Protein AF-X1K9I5-F1 (afdb_monomer_lite)

Foldseek 3Di:
DDPLLLVLVQLCVLLPQDLVCLVPPLSVLLQQLLVLLLCVLVPCSPFDWDQDPLATGGPVNSVSSVVSVVCCVPDDVSVVDHDDVVSSVSSVVCCVPQQPDDPPDDSSVSSSVVRRLCCVLPPDDDPCVVPPCSVVVSVVVVVD

Structure (mmCIF, N/CA/C/O backbone):
data_AF-X1K9I5-F1
#
_entry.id   AF-X1K9I5-F1
#
loop_
_atom_site.group_PDB
_atom_site.id
_atom_site.type_symbol
_atom_site.label_atom_id
_atom_site.label_alt_id
_atom_site.label_comp_id
_atom_site.label_asym_id
_atom_site.label_entity_id
_atom_site.label_seq_id
_atom_site.pdbx_PDB_ins_code
_atom_site.Cartn_x
_atom_site.Cartn_y
_atom_site.Cartn_z
_atom_site.occupancy
_atom_site.B_iso_or_equiv
_atom_site.auth_seq_id
_atom_site.auth_comp_id
_atom_site.auth_asym_id
_atom_site.auth_atom_id
_atom_site.pdbx_PDB_model_num
ATOM 1 N N . MET A 1 1 ? 13.771 -10.926 -13.598 1.00 81.12 1 MET A N 1
ATOM 2 C CA . MET A 1 1 ? 12.592 -10.604 -12.778 1.00 81.12 1 MET A CA 1
ATOM 3 C C . MET A 1 1 ? 11.679 -11.803 -12.728 1.00 81.12 1 MET A C 1
ATOM 5 O O . MET A 1 1 ? 11.472 -12.479 -13.726 1.00 81.12 1 MET A O 1
ATOM 9 N N . ASN A 1 2 ? 11.114 -12.108 -11.564 1.00 88.44 2 ASN A N 1
ATOM 10 C CA . ASN A 1 2 ? 10.034 -13.085 -11.486 1.00 88.44 2 ASN A CA 1
ATOM 11 C C . ASN A 1 2 ? 8.675 -12.429 -11.800 1.00 88.44 2 ASN A C 1
ATOM 13 O O . ASN A 1 2 ? 8.504 -11.211 -11.718 1.00 88.44 2 ASN A O 1
ATOM 17 N N . LYS A 1 3 ? 7.664 -13.245 -12.124 1.00 90.00 3 LYS A N 1
ATOM 18 C CA . LYS A 1 3 ? 6.327 -12.744 -12.493 1.00 90.00 3 LYS A CA 1
ATOM 19 C C . LYS A 1 3 ? 5.683 -11.863 -11.417 1.00 90.00 3 LYS A C 1
ATOM 21 O O . LYS A 1 3 ? 4.989 -10.910 -11.757 1.00 90.00 3 LYS A O 1
ATOM 26 N N . ASN A 1 4 ? 5.911 -12.151 -10.135 1.00 91.25 4 ASN A N 1
ATOM 27 C CA . ASN A 1 4 ? 5.347 -11.355 -9.042 1.00 91.25 4 ASN A CA 1
ATOM 28 C C . ASN A 1 4 ? 6.002 -9.970 -8.972 1.00 91.25 4 ASN A C 1
ATOM 30 O O . ASN A 1 4 ? 5.308 -8.984 -8.750 1.00 91.25 4 ASN A O 1
ATOM 34 N N . GLN A 1 5 ? 7.309 -9.885 -9.222 1.00 91.88 5 GLN A N 1
ATOM 35 C CA . GLN A 1 5 ? 8.053 -8.626 -9.295 1.00 91.88 5 GLN A CA 1
ATOM 36 C C . GLN A 1 5 ? 7.612 -7.767 -10.485 1.00 91.88 5 GLN A C 1
ATOM 38 O O . GLN A 1 5 ? 7.438 -6.561 -10.324 1.00 91.88 5 GLN A O 1
ATOM 43 N N . ILE A 1 6 ? 7.355 -8.379 -11.648 1.00 93.81 6 ILE A N 1
ATOM 44 C CA . ILE A 1 6 ? 6.787 -7.679 -12.813 1.00 93.81 6 ILE A CA 1
ATOM 45 C C . ILE A 1 6 ? 5.413 -7.103 -12.460 1.00 93.81 6 ILE A C 1
ATOM 47 O O . ILE A 1 6 ? 5.172 -5.912 -12.642 1.00 93.81 6 ILE A O 1
ATOM 51 N N . VAL A 1 7 ? 4.518 -7.921 -11.895 1.00 94.25 7 VAL A N 1
ATOM 52 C CA . VAL A 1 7 ? 3.180 -7.462 -11.488 1.00 94.25 7 VAL A CA 1
ATOM 53 C C . VAL A 1 7 ? 3.270 -6.344 -10.451 1.00 94.25 7 VAL A C 1
ATOM 55 O O . VAL A 1 7 ? 2.561 -5.347 -10.578 1.00 94.25 7 VAL A O 1
ATOM 58 N N . LEU A 1 8 ? 4.149 -6.478 -9.454 1.00 94.94 8 LEU A N 1
ATOM 59 C CA . LEU A 1 8 ? 4.385 -5.443 -8.452 1.00 94.94 8 LEU A CA 1
ATOM 60 C C . LEU A 1 8 ? 4.822 -4.137 -9.116 1.00 94.94 8 LEU A C 1
ATOM 62 O O . LEU A 1 8 ? 4.190 -3.113 -8.875 1.00 94.94 8 LEU A O 1
ATOM 66 N N . LYS A 1 9 ? 5.835 -4.171 -9.991 1.00 94.94 9 LYS A N 1
ATOM 67 C CA . LYS A 1 9 ? 6.334 -2.985 -10.700 1.00 94.94 9 LYS A CA 1
ATOM 68 C C . LYS A 1 9 ? 5.223 -2.269 -11.460 1.00 94.94 9 LYS A C 1
ATOM 70 O O . LYS A 1 9 ? 5.015 -1.078 -11.250 1.00 94.94 9 LYS A O 1
ATOM 75 N N . LEU A 1 10 ? 4.471 -3.009 -12.273 1.00 94.62 10 LEU A N 1
ATOM 76 C CA . LEU A 1 10 ? 3.385 -2.446 -13.074 1.00 94.62 10 LEU A CA 1
ATOM 77 C C . LEU A 1 10 ? 2.286 -1.813 -12.209 1.00 94.62 10 LEU A C 1
ATOM 79 O O . LEU A 1 10 ? 1.706 -0.796 -12.581 1.00 94.62 10 LEU A O 1
ATOM 83 N N . VAL A 1 11 ? 1.983 -2.406 -11.050 1.00 94.00 11 VAL A N 1
ATOM 84 C CA . VAL A 1 11 ? 1.002 -1.838 -10.118 1.00 94.00 11 VAL A CA 1
ATOM 85 C C . VAL A 1 11 ? 1.533 -0.583 -9.431 1.00 94.00 11 VAL A C 1
ATOM 87 O O . VAL A 1 11 ? 0.769 0.370 -9.289 1.00 94.00 11 VAL A O 1
ATOM 90 N N . LEU A 1 12 ? 2.809 -0.560 -9.033 1.00 93.19 12 LEU A N 1
ATOM 91 C CA . LEU A 1 12 ? 3.445 0.624 -8.446 1.00 93.19 12 LEU A CA 1
ATOM 92 C C . LEU A 1 12 ? 3.454 1.807 -9.419 1.00 93.19 12 LEU A C 1
ATOM 94 O O . LEU A 1 12 ? 3.137 2.925 -9.011 1.00 93.19 12 LEU A O 1
ATOM 98 N N . ASP A 1 13 ? 3.721 1.546 -10.698 1.00 92.19 13 ASP A N 1
ATOM 99 C CA . ASP A 1 13 ? 3.680 2.567 -11.746 1.00 92.19 13 ASP A CA 1
ATOM 100 C C . ASP A 1 13 ? 2.273 3.140 -11.924 1.00 92.19 13 ASP A C 1
ATOM 102 O O . ASP A 1 13 ? 2.099 4.358 -11.938 1.00 92.19 13 ASP A O 1
ATOM 106 N N . GLU A 1 14 ? 1.247 2.284 -11.981 1.00 90.56 14 GLU A N 1
ATOM 107 C CA . GLU A 1 14 ? -0.140 2.742 -12.137 1.00 90.56 14 GLU A CA 1
ATOM 108 C C . GLU A 1 14 ? -0.606 3.584 -10.935 1.00 90.56 14 GLU A C 1
ATOM 110 O O . GLU A 1 14 ? -1.395 4.508 -11.114 1.00 90.56 14 GLU A O 1
ATOM 115 N N . ILE A 1 15 ? -0.111 3.325 -9.716 1.00 88.00 15 ILE A N 1
ATOM 116 C CA . ILE A 1 15 ? -0.425 4.155 -8.535 1.00 88.00 15 ILE A CA 1
ATOM 117 C C . ILE A 1 15 ? 0.498 5.368 -8.347 1.00 88.00 15 ILE A C 1
ATOM 119 O O . ILE A 1 15 ? 0.387 6.072 -7.332 1.00 88.00 15 ILE A O 1
ATOM 123 N N . GLY A 1 16 ? 1.408 5.605 -9.296 1.00 87.88 16 GLY A N 1
ATOM 124 C CA . GLY A 1 16 ? 2.345 6.724 -9.283 1.00 87.88 16 GLY A CA 1
ATOM 125 C C . GLY A 1 16 ? 3.364 6.654 -8.146 1.00 87.88 16 GLY A C 1
ATOM 126 O O . GLY A 1 16 ? 3.679 7.683 -7.549 1.00 87.88 16 GLY A O 1
ATOM 127 N N . PHE A 1 17 ? 3.826 5.456 -7.781 1.00 90.25 17 PHE A N 1
ATOM 128 C CA . PHE A 1 17 ? 4.899 5.287 -6.804 1.00 90.25 17 PHE A CA 1
ATOM 129 C C . PHE A 1 17 ? 6.238 5.057 -7.507 1.00 90.25 17 PHE A C 1
ATOM 131 O O . PHE A 1 17 ? 6.428 4.034 -8.162 1.00 90.25 17 PHE A O 1
ATOM 138 N N . ASP A 1 18 ? 7.184 5.977 -7.315 1.00 89.12 18 ASP A N 1
ATOM 139 C CA . ASP A 1 18 ? 8.549 5.808 -7.807 1.00 89.12 18 ASP A CA 1
ATOM 140 C C . ASP A 1 18 ? 9.354 4.913 -6.854 1.00 89.12 18 ASP A C 1
ATOM 142 O O . ASP A 1 18 ? 9.562 5.211 -5.675 1.00 89.12 18 ASP A O 1
ATOM 146 N N . ILE A 1 19 ? 9.830 3.793 -7.389 1.00 88.88 19 ILE A N 1
ATOM 147 C CA . ILE A 1 19 ? 10.592 2.798 -6.646 1.00 88.88 19 ILE A CA 1
ATOM 148 C C . ILE A 1 19 ? 11.930 3.322 -6.117 1.00 88.88 19 ILE A C 1
ATOM 150 O O . ILE A 1 19 ? 12.393 2.863 -5.071 1.00 88.88 19 ILE A O 1
ATOM 154 N N . VAL A 1 20 ? 12.538 4.308 -6.781 1.00 86.50 20 VAL A N 1
ATOM 155 C CA . VAL A 1 20 ? 13.806 4.911 -6.343 1.00 86.50 20 VAL A CA 1
ATOM 156 C C . VAL A 1 20 ? 13.642 5.576 -4.974 1.00 86.50 20 VAL A C 1
ATOM 158 O O . VAL A 1 20 ? 14.566 5.608 -4.156 1.00 86.50 20 VAL A O 1
ATOM 161 N N . GLU A 1 21 ? 12.429 6.031 -4.667 1.00 86.94 21 GLU A N 1
ATOM 162 C CA . GLU A 1 21 ? 12.112 6.753 -3.446 1.00 86.94 21 GLU A CA 1
ATOM 163 C C . GLU A 1 21 ? 11.977 5.851 -2.206 1.00 86.94 21 GLU A C 1
ATOM 165 O O . GLU A 1 21 ? 11.915 6.362 -1.087 1.00 86.94 21 GLU A O 1
ATOM 170 N N . ILE A 1 22 ? 11.987 4.516 -2.348 1.00 89.88 22 ILE A N 1
ATOM 171 C CA . ILE A 1 22 ? 11.765 3.564 -1.239 1.00 89.88 22 ILE A CA 1
ATOM 172 C C . ILE A 1 22 ? 12.742 3.722 -0.062 1.00 89.88 22 ILE A C 1
ATOM 174 O O . ILE A 1 22 ? 12.410 3.382 1.079 1.00 89.88 22 ILE A O 1
ATOM 178 N N . GLY A 1 23 ? 13.937 4.273 -0.303 1.00 87.94 23 GLY A N 1
ATOM 179 C CA . GLY A 1 23 ? 14.912 4.580 0.748 1.00 87.94 23 GLY A CA 1
ATOM 180 C C . GLY A 1 23 ? 14.418 5.652 1.726 1.00 87.94 23 GLY A C 1
ATOM 181 O O . GLY A 1 23 ? 14.685 5.572 2.929 1.00 87.94 23 GLY A O 1
ATOM 182 N N . VAL A 1 24 ? 13.612 6.602 1.250 1.00 93.56 24 VAL A N 1
ATOM 183 C CA . VAL A 1 24 ? 13.084 7.710 2.047 1.00 93.56 24 VAL A CA 1
ATOM 184 C C . VAL A 1 24 ? 11.960 7.212 2.954 1.00 93.56 24 VAL A C 1
ATOM 186 O O . VAL A 1 24 ? 10.988 6.607 2.504 1.00 93.56 24 VAL A O 1
ATOM 189 N N . PHE A 1 25 ? 12.066 7.495 4.256 1.00 92.75 25 PHE A N 1
ATOM 190 C CA . PHE A 1 25 ? 11.099 7.035 5.260 1.00 92.75 25 PHE A CA 1
ATOM 191 C C . PHE A 1 25 ? 9.650 7.402 4.912 1.00 92.75 25 PHE A C 1
ATOM 193 O O . PHE A 1 25 ? 8.771 6.539 4.931 1.00 92.75 25 PHE A O 1
ATOM 200 N N . LEU A 1 26 ? 9.413 8.663 4.544 1.00 92.69 26 LEU A N 1
ATOM 201 C CA . LEU A 1 26 ? 8.085 9.152 4.183 1.00 92.69 26 LEU A CA 1
ATOM 202 C C . LEU A 1 26 ? 7.509 8.416 2.966 1.00 92.69 26 LEU A C 1
ATOM 204 O O . LEU A 1 26 ? 6.339 8.047 2.951 1.00 92.69 26 LEU A O 1
ATOM 208 N N . LYS A 1 27 ? 8.346 8.139 1.968 1.00 93.88 27 LYS A N 1
ATOM 209 C CA . LYS A 1 27 ? 7.949 7.471 0.726 1.00 93.88 27 LYS A CA 1
ATOM 210 C C . LYS A 1 27 ? 7.646 5.998 0.968 1.00 93.88 27 LYS A C 1
ATOM 212 O O . LYS A 1 27 ? 6.600 5.510 0.554 1.00 93.88 27 LYS A O 1
ATOM 217 N N . ARG A 1 28 ? 8.459 5.320 1.780 1.00 94.25 28 ARG A N 1
ATOM 218 C CA . ARG A 1 28 ? 8.153 3.970 2.274 1.00 94.25 28 ARG A CA 1
ATOM 219 C C . ARG A 1 28 ? 6.841 3.924 3.056 1.00 94.25 28 ARG A C 1
ATOM 221 O O . ARG A 1 28 ? 6.077 2.976 2.904 1.00 94.25 28 ARG A O 1
ATOM 228 N N . LYS A 1 29 ? 6.543 4.943 3.865 1.00 93.88 29 LYS A N 1
ATOM 229 C CA . LYS A 1 29 ? 5.255 5.056 4.562 1.00 93.88 29 LYS A CA 1
ATOM 230 C C . LYS A 1 29 ? 4.099 5.203 3.565 1.00 93.88 29 LYS A C 1
ATOM 232 O O . LYS A 1 29 ? 3.139 4.446 3.670 1.00 93.88 29 LYS A O 1
ATOM 237 N N . ILE A 1 30 ? 4.216 6.080 2.566 1.00 93.12 30 ILE A N 1
ATOM 238 C CA . ILE A 1 30 ? 3.218 6.248 1.492 1.00 93.12 30 ILE A CA 1
ATOM 239 C C . ILE A 1 30 ? 2.978 4.932 0.742 1.00 93.12 30 ILE A C 1
ATOM 241 O O . ILE A 1 30 ? 1.826 4.518 0.618 1.00 93.12 30 ILE A O 1
ATOM 245 N N . LEU A 1 31 ? 4.040 4.232 0.321 1.00 95.00 31 LEU A N 1
ATOM 246 C CA . LEU A 1 31 ? 3.956 2.923 -0.339 1.00 95.00 31 LEU A CA 1
ATOM 247 C C . LEU A 1 31 ? 3.100 1.940 0.461 1.00 95.00 31 LEU A C 1
ATOM 249 O O . LEU A 1 31 ? 2.195 1.301 -0.080 1.00 95.00 31 LEU A O 1
ATOM 253 N N . GLN A 1 32 ? 3.389 1.823 1.759 1.00 95.88 32 GLN A N 1
ATOM 254 C CA . GLN A 1 32 ? 2.705 0.890 2.651 1.00 95.88 32 GLN A CA 1
ATOM 255 C C . GLN A 1 32 ? 1.203 1.171 2.698 1.00 95.88 32 GLN A C 1
ATOM 257 O O . GLN A 1 32 ? 0.404 0.238 2.620 1.00 95.88 32 GLN A O 1
ATOM 262 N N . LYS A 1 33 ? 0.810 2.448 2.775 1.00 94.38 33 LYS A N 1
ATOM 263 C CA . LYS A 1 33 ? -0.601 2.845 2.853 1.00 94.38 33 LYS A CA 1
ATOM 264 C C . LYS A 1 33 ? -1.317 2.751 1.512 1.00 94.38 33 LYS A C 1
ATOM 266 O O . LYS A 1 33 ? -2.416 2.203 1.471 1.00 94.38 33 LYS A O 1
ATOM 271 N N . LYS A 1 34 ? -0.701 3.214 0.420 1.00 92.62 34 LYS A N 1
ATOM 272 C CA . LYS A 1 34 ? -1.284 3.101 -0.926 1.00 92.62 34 LYS A CA 1
ATOM 273 C C . LYS A 1 34 ? -1.531 1.646 -1.297 1.00 92.62 34 LYS A C 1
ATOM 275 O O . LYS A 1 34 ? -2.640 1.300 -1.689 1.00 92.62 34 LYS A O 1
ATOM 280 N N . THR A 1 35 ? -0.535 0.786 -1.096 1.00 94.25 35 THR A N 1
ATOM 281 C CA . THR A 1 35 ? -0.642 -0.639 -1.440 1.00 94.25 35 THR A CA 1
ATOM 282 C C . THR A 1 35 ? -1.680 -1.348 -0.569 1.00 94.25 35 THR A C 1
ATOM 284 O O . THR A 1 35 ? -2.470 -2.141 -1.074 1.00 94.25 35 THR A O 1
ATOM 287 N N . TYR A 1 36 ? -1.763 -1.003 0.721 1.00 95.19 36 TYR A N 1
ATOM 288 C CA . TYR A 1 36 ? -2.808 -1.516 1.607 1.00 95.19 36 TYR A CA 1
ATOM 289 C C . TYR A 1 36 ? -4.212 -1.185 1.088 1.00 95.19 36 TYR A C 1
ATOM 291 O O . TYR A 1 36 ? -5.035 -2.085 0.920 1.00 95.19 36 TYR A O 1
ATOM 299 N N . LEU A 1 37 ? -4.472 0.098 0.814 1.00 92.06 37 LEU A N 1
ATOM 300 C CA . LEU A 1 37 ? -5.769 0.578 0.332 1.00 92.06 37 LEU A CA 1
ATOM 301 C C . LEU A 1 37 ? -6.102 0.002 -1.049 1.00 92.06 37 LEU A C 1
ATOM 303 O O . LEU A 1 37 ? -7.249 -0.344 -1.319 1.00 92.06 37 LEU A O 1
ATOM 307 N N . LEU A 1 38 ? -5.093 -0.176 -1.897 1.00 91.88 38 LEU A N 1
ATOM 308 C CA . LEU A 1 38 ? -5.228 -0.804 -3.203 1.00 91.88 38 LEU A CA 1
ATOM 309 C C . LEU A 1 38 ? -5.739 -2.235 -3.120 1.00 91.88 38 LEU A C 1
ATOM 311 O O . LEU A 1 38 ? -6.654 -2.591 -3.866 1.00 91.88 38 LEU A O 1
ATOM 315 N N . GLN A 1 39 ? -5.226 -3.042 -2.190 1.00 92.44 39 GLN A N 1
ATOM 316 C CA . GLN A 1 39 ? -5.700 -4.419 -2.046 1.00 92.44 39 GLN A CA 1
ATOM 317 C C . GLN A 1 39 ? -7.180 -4.495 -1.640 1.00 92.44 39 GLN A C 1
ATOM 319 O O . GLN A 1 39 ? -7.852 -5.474 -1.969 1.00 92.44 39 GLN A O 1
ATOM 324 N N . LEU A 1 40 ? -7.738 -3.441 -1.029 1.00 89.31 40 LEU A N 1
ATOM 325 C CA . LEU A 1 40 ? -9.169 -3.361 -0.704 1.00 89.31 40 LEU A CA 1
ATOM 326 C C . LEU A 1 40 ? -10.067 -3.297 -1.951 1.00 89.31 40 LEU A C 1
ATOM 328 O O . LEU A 1 40 ? -11.243 -3.641 -1.877 1.00 89.31 40 LEU A O 1
ATOM 332 N N . THR A 1 41 ? -9.525 -2.937 -3.120 1.00 86.75 41 THR A N 1
ATOM 333 C CA . THR A 1 41 ? -10.250 -2.973 -4.410 1.00 86.75 41 THR A CA 1
ATOM 334 C C . THR A 1 41 ? -10.391 -4.394 -4.988 1.00 86.75 41 THR A C 1
ATOM 336 O O . THR A 1 41 ? -10.980 -4.619 -6.058 1.00 86.75 41 THR A O 1
ATOM 339 N N . GLY A 1 42 ? -9.823 -5.388 -4.301 1.00 88.12 42 GLY A N 1
ATOM 340 C CA . GLY A 1 42 ? -9.740 -6.767 -4.766 1.00 88.12 42 GLY A CA 1
ATOM 341 C C . GLY A 1 42 ? -8.681 -6.972 -5.850 1.00 88.12 42 GLY A C 1
ATOM 342 O O . GLY A 1 42 ? -8.852 -7.855 -6.691 1.00 88.12 42 GLY A O 1
ATOM 343 N N . VAL A 1 43 ? -7.648 -6.125 -5.887 1.00 90.19 43 VAL A N 1
ATOM 344 C CA . VAL A 1 43 ? -6.363 -6.413 -6.541 1.00 90.19 43 VAL A CA 1
ATOM 345 C C . VAL A 1 43 ? -5.435 -6.949 -5.448 1.00 90.19 43 VAL A C 1
ATOM 347 O O . VAL A 1 43 ? -4.750 -6.177 -4.788 1.00 90.19 43 VAL A O 1
ATOM 350 N N . ASP A 1 44 ? -5.490 -8.256 -5.178 1.00 91.25 44 ASP A N 1
ATOM 351 C CA . ASP A 1 44 ? -4.654 -8.888 -4.144 1.00 91.25 44 ASP A CA 1
ATOM 352 C C . ASP A 1 44 ? -3.251 -9.152 -4.704 1.00 91.25 44 ASP A C 1
ATOM 354 O O . ASP A 1 44 ? -3.096 -9.937 -5.638 1.00 91.25 44 ASP A O 1
ATOM 358 N N . LEU A 1 45 ? -2.242 -8.493 -4.131 1.00 93.88 45 LEU A N 1
ATOM 359 C CA . LEU A 1 45 ? -0.827 -8.716 -4.448 1.00 93.88 45 LEU A CA 1
ATOM 360 C C . LEU A 1 45 ? -0.192 -9.779 -3.539 1.00 93.88 45 LEU A C 1
ATOM 362 O O . LEU A 1 45 ? 0.996 -10.058 -3.644 1.00 93.88 45 LEU A O 1
ATOM 366 N N . GLY A 1 46 ? -0.969 -10.370 -2.628 1.00 94.50 46 GLY A N 1
ATOM 367 C CA . GLY A 1 46 ? -0.497 -11.360 -1.665 1.00 94.50 46 GLY A CA 1
ATOM 368 C C . GLY A 1 46 ? 0.073 -10.751 -0.383 1.00 94.50 46 GLY A C 1
ATOM 369 O O . GLY A 1 46 ? 0.424 -11.492 0.536 1.00 94.50 46 GLY A O 1
ATOM 370 N N . TYR A 1 47 ? 0.110 -9.421 -0.251 1.00 96.62 47 TYR A N 1
ATOM 371 C CA . TYR A 1 47 ? 0.642 -8.779 0.947 1.00 96.62 47 TYR A CA 1
ATOM 372 C C . TYR A 1 47 ? -0.340 -8.847 2.108 1.00 96.62 47 TYR A C 1
ATOM 374 O O . TYR A 1 47 ? -1.553 -8.656 1.963 1.00 96.62 47 TYR A O 1
ATOM 382 N N . ARG A 1 48 ? 0.193 -9.122 3.296 1.00 95.62 48 ARG A N 1
ATOM 383 C CA . ARG A 1 48 ? -0.566 -9.215 4.544 1.00 95.62 48 ARG A CA 1
ATOM 384 C C . ARG A 1 48 ? -0.008 -8.204 5.533 1.00 95.62 48 ARG A C 1
ATOM 386 O O . ARG A 1 48 ? 1.205 -8.086 5.699 1.00 95.62 48 ARG A O 1
ATOM 393 N N . TYR A 1 49 ? -0.910 -7.449 6.143 1.00 96.69 49 TYR A N 1
ATOM 394 C CA . TYR A 1 49 ? -0.573 -6.281 6.945 1.00 96.69 49 TYR A CA 1
ATOM 395 C C . TYR A 1 49 ? -0.826 -6.546 8.419 1.00 96.69 49 TYR A C 1
ATOM 397 O O . TYR A 1 49 ? -1.831 -7.157 8.772 1.00 96.69 49 TYR A O 1
ATOM 405 N N . ASN A 1 50 ? 0.063 -6.015 9.255 1.00 94.75 50 ASN A N 1
ATOM 406 C CA . ASN A 1 50 ? -0.091 -5.959 10.703 1.00 94.75 50 ASN A CA 1
ATOM 407 C C . ASN A 1 50 ? -0.051 -4.507 11.185 1.00 94.75 50 ASN A C 1
ATOM 409 O O . ASN A 1 50 ? 0.422 -3.621 10.473 1.00 94.75 50 ASN A O 1
ATOM 413 N N . TRP A 1 51 ? -0.526 -4.252 12.403 1.00 94.50 51 TRP A N 1
ATOM 414 C CA . TRP A 1 51 ? -0.403 -2.932 13.019 1.00 94.50 51 TRP A CA 1
ATOM 415 C C . TRP A 1 51 ? 1.042 -2.664 13.455 1.00 94.50 51 TRP A C 1
ATOM 417 O O . TRP A 1 51 ? 1.621 -3.471 14.181 1.00 94.50 51 TRP A O 1
ATOM 427 N N . TYR A 1 52 ? 1.618 -1.533 13.045 1.00 93.00 52 TYR A N 1
ATOM 428 C CA . TYR A 1 52 ? 2.986 -1.152 13.394 1.00 93.00 52 TYR A CA 1
ATOM 429 C C . TYR A 1 52 ? 3.179 0.366 13.385 1.00 93.00 52 TYR A C 1
ATOM 431 O O . TYR A 1 52 ? 3.072 0.970 12.323 1.00 93.00 52 TYR A O 1
ATOM 439 N N . ILE A 1 53 ? 3.513 0.944 14.550 1.00 92.00 53 ILE A N 1
ATOM 440 C CA . ILE A 1 53 ? 3.799 2.368 14.854 1.00 92.00 53 ILE A CA 1
ATOM 441 C C . ILE A 1 53 ? 2.804 3.368 14.228 1.00 92.00 53 ILE A C 1
ATOM 443 O O . ILE A 1 53 ? 2.021 3.978 14.943 1.00 92.00 53 ILE A O 1
ATOM 447 N N . TYR A 1 54 ? 2.806 3.495 12.904 1.00 92.12 54 TYR A N 1
ATOM 448 C CA . TYR A 1 54 ? 1.992 4.384 12.074 1.00 92.12 54 TYR A CA 1
ATOM 449 C C . TYR A 1 54 ? 0.847 3.651 11.350 1.00 92.12 54 TYR A C 1
ATOM 451 O O . TYR A 1 54 ? 0.536 3.961 10.201 1.00 92.12 54 TYR A O 1
ATOM 459 N N . GLY A 1 55 ? 0.280 2.593 11.937 1.00 94.88 55 GLY A N 1
ATOM 460 C CA . GLY A 1 55 ? -0.845 1.832 11.370 1.00 94.88 55 GLY A CA 1
ATOM 461 C C . GLY A 1 55 ? -0.446 0.591 10.552 1.00 94.88 55 GLY A C 1
ATOM 462 O O . GLY A 1 55 ? 0.571 -0.029 10.854 1.00 94.88 55 GLY A O 1
ATOM 463 N N . PRO A 1 56 ? -1.211 0.182 9.516 1.00 96.69 56 PRO A N 1
ATOM 464 C CA . PRO A 1 56 ? -0.935 -1.055 8.777 1.00 96.69 56 PRO A CA 1
ATOM 465 C C . PRO A 1 56 ? 0.422 -1.030 8.066 1.00 96.69 56 PRO A C 1
ATOM 467 O O . PRO A 1 56 ? 0.715 -0.105 7.306 1.00 96.69 56 PRO A O 1
ATOM 470 N N . TYR A 1 57 ? 1.230 -2.062 8.284 1.00 97.25 57 TYR A N 1
ATOM 471 C CA . TYR A 1 57 ? 2.551 -2.235 7.692 1.00 97.25 57 TYR A CA 1
ATOM 472 C C . TYR A 1 57 ? 2.776 -3.691 7.274 1.00 97.25 57 TYR A C 1
ATOM 474 O O . TYR A 1 57 ? 2.379 -4.625 7.976 1.00 97.25 57 TYR A O 1
ATOM 482 N N . CYS A 1 58 ? 3.436 -3.879 6.136 1.00 97.62 58 CYS A N 1
ATOM 483 C CA . CYS A 1 58 ? 3.843 -5.166 5.600 1.00 97.62 58 CYS A CA 1
ATOM 484 C C . CYS A 1 58 ? 5.365 -5.161 5.355 1.00 97.62 58 CYS A C 1
ATOM 486 O O . CYS A 1 58 ? 5.824 -4.549 4.385 1.00 97.62 58 CYS A O 1
ATOM 488 N N . PRO A 1 59 ? 6.166 -5.840 6.199 1.00 96.50 59 PRO A N 1
ATOM 489 C CA . PRO A 1 59 ? 7.611 -5.942 5.989 1.00 96.50 59 PRO A CA 1
ATOM 490 C C . PRO A 1 59 ? 7.976 -6.606 4.655 1.00 96.50 59 PRO A C 1
ATOM 492 O O . PRO A 1 59 ? 8.911 -6.162 3.998 1.00 96.50 59 PRO A O 1
ATOM 495 N N . ALA A 1 60 ? 7.207 -7.616 4.228 1.00 97.25 60 ALA A N 1
ATOM 496 C CA . ALA A 1 60 ? 7.435 -8.314 2.962 1.00 97.25 60 ALA A CA 1
ATOM 497 C C . ALA A 1 60 ? 7.336 -7.367 1.756 1.00 97.25 60 ALA A C 1
ATOM 499 O O . ALA A 1 60 ? 8.227 -7.370 0.919 1.00 97.25 60 ALA A O 1
ATOM 500 N N . LEU A 1 61 ? 6.336 -6.475 1.726 1.00 97.31 61 LEU A N 1
ATOM 501 C CA . LEU A 1 61 ? 6.228 -5.450 0.683 1.00 97.31 61 LEU A CA 1
ATOM 502 C C . LEU A 1 61 ? 7.464 -4.546 0.641 1.00 97.31 61 LEU A C 1
ATOM 504 O O . LEU A 1 61 ? 7.961 -4.235 -0.434 1.00 97.31 61 LEU A O 1
ATOM 508 N N . ALA A 1 62 ? 7.962 -4.105 1.800 1.00 95.56 62 ALA A N 1
ATOM 509 C CA . ALA A 1 62 ? 9.155 -3.264 1.824 1.00 95.56 62 ALA A CA 1
ATOM 510 C C . ALA A 1 62 ? 10.360 -4.010 1.231 1.00 95.56 62 ALA A C 1
ATOM 512 O O . ALA A 1 62 ? 11.048 -3.455 0.380 1.00 95.56 62 ALA A O 1
ATOM 513 N N . ASN A 1 63 ? 10.574 -5.262 1.644 1.00 96.00 63 ASN A N 1
ATOM 514 C CA . ASN A 1 63 ? 11.670 -6.096 1.153 1.00 96.00 63 ASN A CA 1
ATOM 515 C C . ASN A 1 63 ? 11.583 -6.327 -0.359 1.00 96.00 63 ASN A C 1
ATOM 517 O O . ASN A 1 63 ? 12.577 -6.144 -1.053 1.00 96.00 63 ASN A O 1
ATOM 521 N N . ASP A 1 64 ? 10.398 -6.663 -0.870 1.00 96.19 64 ASP A N 1
ATOM 522 C CA . ASP A 1 64 ? 10.193 -6.919 -2.296 1.00 96.19 64 ASP A CA 1
ATOM 523 C C . ASP A 1 64 ? 10.446 -5.669 -3.140 1.00 96.19 64 ASP A C 1
ATOM 525 O O . ASP A 1 64 ? 11.031 -5.764 -4.213 1.00 96.19 64 ASP A O 1
ATOM 529 N N . VAL A 1 65 ? 10.054 -4.485 -2.655 1.00 95.31 65 VAL A N 1
ATOM 530 C CA . VAL A 1 65 ? 10.299 -3.221 -3.366 1.00 95.31 65 VAL A CA 1
ATOM 531 C C . VAL A 1 65 ? 11.776 -2.823 -3.317 1.00 95.31 65 VAL A C 1
ATOM 533 O O . VAL A 1 65 ? 12.288 -2.298 -4.301 1.00 95.31 65 VAL A O 1
ATOM 536 N N . PHE A 1 66 ? 12.492 -3.104 -2.223 1.00 94.88 66 PHE A N 1
ATOM 537 C CA . PHE A 1 66 ? 13.950 -2.937 -2.191 1.00 94.88 66 PHE A CA 1
ATOM 538 C C . PHE A 1 66 ? 14.653 -3.880 -3.173 1.00 94.88 66 PHE A C 1
ATOM 540 O O . PHE A 1 66 ? 15.477 -3.416 -3.952 1.00 94.88 66 PHE A O 1
ATOM 547 N N . ALA A 1 67 ? 14.286 -5.163 -3.192 1.00 93.62 67 ALA A N 1
ATOM 548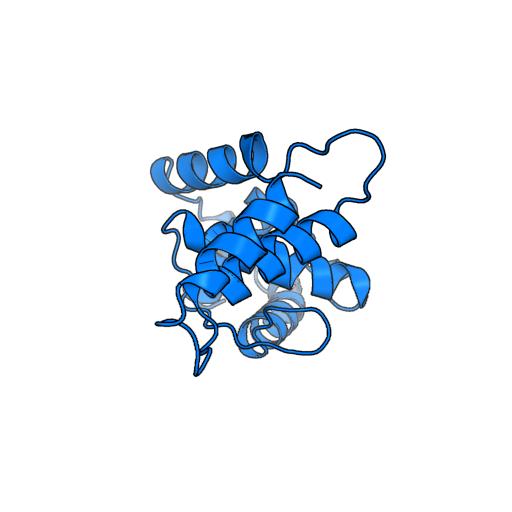 C CA . ALA A 1 67 ? 14.847 -6.128 -4.137 1.00 93.62 67 ALA A CA 1
ATOM 549 C C . ALA A 1 67 ? 14.534 -5.745 -5.593 1.00 93.62 67 ALA A C 1
ATOM 551 O O . ALA A 1 67 ? 15.410 -5.754 -6.451 1.00 93.62 67 ALA A O 1
ATOM 552 N N . LEU A 1 68 ? 13.290 -5.337 -5.862 1.00 94.00 68 LEU A N 1
ATOM 553 C CA . LEU A 1 68 ? 12.867 -4.877 -7.180 1.00 94.00 68 LEU A CA 1
ATOM 554 C C . LEU A 1 68 ? 13.660 -3.640 -7.628 1.00 94.00 68 LEU A C 1
ATOM 556 O O . LEU 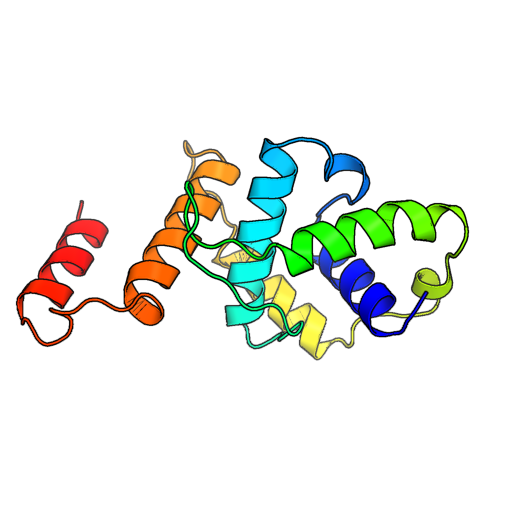A 1 68 ? 14.032 -3.563 -8.793 1.00 94.00 68 LEU A O 1
ATOM 560 N N . ARG A 1 69 ? 13.967 -2.699 -6.724 1.00 93.31 69 ARG A N 1
ATOM 561 C CA . ARG A 1 69 ? 14.785 -1.517 -7.041 1.00 93.31 69 ARG A CA 1
ATOM 562 C C . ARG A 1 69 ? 16.158 -1.896 -7.601 1.00 93.31 69 ARG A C 1
ATOM 564 O O . ARG A 1 69 ? 16.615 -1.248 -8.532 1.00 93.31 69 ARG A O 1
ATOM 571 N N . GLU A 1 70 ? 16.803 -2.905 -7.025 1.00 90.50 70 GLU A N 1
ATOM 572 C CA . GLU A 1 70 ? 18.124 -3.378 -7.464 1.00 90.50 70 GLU A CA 1
ATOM 573 C C . GLU A 1 70 ? 18.041 -4.127 -8.804 1.00 90.50 70 GLU A C 1
ATOM 575 O O . GLU A 1 70 ? 18.938 -4.046 -9.645 1.00 90.50 70 GLU A O 1
ATOM 580 N N . GLU A 1 71 ? 16.938 -4.842 -9.029 1.00 90.12 71 GLU A N 1
ATOM 581 C CA . GLU A 1 71 ? 16.759 -5.675 -10.216 1.00 90.12 71 GLU A CA 1
ATOM 582 C C . GLU A 1 71 ? 16.404 -4.868 -11.473 1.00 90.12 71 GLU A C 1
ATOM 584 O O . GLU A 1 71 ? 16.923 -5.174 -12.548 1.00 90.12 71 GLU A O 1
ATOM 589 N N . ILE A 1 72 ? 15.601 -3.798 -11.356 1.00 90.31 72 ILE A N 1
ATOM 590 C CA . ILE A 1 72 ? 15.177 -2.998 -12.523 1.00 90.31 72 ILE A CA 1
ATOM 591 C C . ILE A 1 72 ? 16.329 -2.296 -13.259 1.00 90.31 72 ILE A C 1
ATOM 593 O O . ILE A 1 72 ? 16.163 -1.863 -14.400 1.00 90.31 72 ILE A O 1
ATOM 597 N N . GLU A 1 73 ? 17.488 -2.143 -12.614 1.00 85.25 73 GLU A N 1
ATOM 598 C CA . GLU A 1 73 ? 18.685 -1.575 -13.246 1.00 85.25 73 GLU A CA 1
ATOM 599 C C . GLU A 1 73 ? 19.279 -2.525 -14.297 1.00 85.25 73 GLU A C 1
ATOM 601 O O . GLU A 1 73 ? 19.912 -2.075 -15.253 1.00 85.25 73 GLU A O 1
ATOM 606 N N . HIS A 1 74 ? 19.043 -3.829 -14.145 1.00 87.19 74 HIS A N 1
ATOM 607 C CA . HIS A 1 74 ? 19.653 -4.888 -14.948 1.00 87.19 74 HIS A CA 1
ATOM 608 C C . HIS A 1 74 ? 18.641 -5.620 -15.830 1.00 87.19 74 HIS A C 1
ATOM 610 O O . HIS A 1 74 ? 19.017 -6.173 -16.863 1.00 87.19 74 HIS A O 1
ATOM 616 N N . ASP A 1 75 ? 17.372 -5.622 -15.430 1.00 88.69 75 ASP A N 1
ATOM 617 C CA . ASP A 1 75 ? 16.308 -6.354 -16.095 1.00 88.69 75 ASP A CA 1
ATOM 618 C C . ASP A 1 75 ? 15.072 -5.469 -16.294 1.00 88.69 75 ASP A C 1
ATOM 620 O O . ASP A 1 75 ? 14.465 -4.967 -15.345 1.00 88.69 75 ASP A O 1
ATOM 624 N N . LYS A 1 76 ? 14.710 -5.280 -17.564 1.00 89.56 76 LYS A N 1
ATOM 625 C CA . LYS A 1 76 ? 13.578 -4.459 -18.004 1.00 89.56 76 LYS A CA 1
ATOM 626 C C . LYS A 1 76 ? 12.444 -5.282 -18.602 1.00 89.56 76 LYS A C 1
ATOM 628 O O . LYS A 1 76 ? 11.592 -4.727 -19.287 1.00 89.56 76 LYS A O 1
ATOM 633 N N . GLU A 1 77 ? 12.393 -6.585 -18.320 1.00 91.50 77 GLU A N 1
ATOM 634 C CA . GLU A 1 77 ? 11.345 -7.486 -18.816 1.00 91.50 77 GLU A CA 1
ATOM 635 C C . GLU A 1 77 ? 9.927 -6.934 -18.563 1.00 91.50 77 GLU A C 1
ATOM 637 O O . GLU A 1 77 ? 9.029 -7.137 -19.375 1.00 91.50 77 GLU A O 1
ATOM 642 N N . PHE A 1 78 ? 9.713 -6.169 -17.484 1.00 90.50 78 PHE A N 1
ATOM 643 C CA . PHE A 1 78 ? 8.419 -5.547 -17.185 1.00 90.50 78 PHE A CA 1
ATOM 644 C C . PHE A 1 78 ? 7.879 -4.628 -18.299 1.00 90.50 78 PHE A C 1
ATOM 646 O O . PHE A 1 78 ? 6.664 -4.453 -18.369 1.00 90.50 78 PHE A O 1
ATOM 653 N N . GLU A 1 79 ? 8.734 -4.061 -19.160 1.00 92.12 79 GLU A N 1
ATOM 654 C CA . GLU A 1 79 ? 8.330 -3.188 -20.277 1.00 92.12 79 GLU A CA 1
ATOM 655 C C . GLU A 1 79 ? 7.529 -3.943 -21.357 1.00 92.12 79 GLU A C 1
ATOM 657 O O . GLU A 1 79 ? 6.775 -3.328 -22.109 1.00 92.12 79 GLU A O 1
ATOM 662 N N . GLU A 1 80 ? 7.631 -5.275 -21.409 1.00 93.75 80 GLU A N 1
ATOM 663 C CA . GLU A 1 80 ? 6.882 -6.124 -22.347 1.00 93.75 80 GLU A CA 1
ATOM 664 C C . GLU A 1 80 ? 5.465 -6.466 -21.858 1.00 93.75 80 GLU A C 1
ATOM 666 O O . GLU A 1 80 ? 4.667 -7.064 -22.586 1.00 93.75 80 GLU A O 1
ATOM 671 N N . TYR A 1 81 ? 5.134 -6.100 -20.618 1.00 93.75 81 TYR A N 1
ATOM 672 C CA . TYR A 1 81 ? 3.880 -6.462 -19.976 1.00 93.75 81 TYR A CA 1
ATOM 673 C C . TYR A 1 81 ? 3.034 -5.233 -19.675 1.00 93.75 81 TYR A C 1
ATOM 675 O O . TYR A 1 81 ? 3.510 -4.172 -19.286 1.00 93.75 81 TYR A O 1
ATOM 683 N N . GLU A 1 82 ? 1.721 -5.419 -19.747 1.00 93.62 82 GLU A N 1
ATOM 684 C CA . GLU A 1 82 ? 0.767 -4.435 -19.267 1.00 93.62 82 GLU A CA 1
ATOM 685 C C . GLU A 1 82 ? -0.244 -5.063 -18.317 1.00 93.62 82 GLU A C 1
ATOM 687 O O . GLU A 1 82 ? -0.686 -6.205 -18.481 1.00 93.62 82 GLU A O 1
ATOM 692 N N . LEU A 1 83 ? -0.693 -4.269 -17.342 1.00 92.19 83 LEU A N 1
ATOM 693 C CA . LEU A 1 83 ? -1.854 -4.642 -16.549 1.00 92.19 83 LEU A CA 1
ATOM 694 C C . LEU A 1 83 ? -3.078 -4.767 -17.449 1.00 92.19 83 LEU A C 1
ATOM 696 O O . LEU A 1 83 ? -3.379 -3.886 -18.258 1.00 92.19 83 LEU A O 1
ATOM 700 N N . ASN A 1 84 ? -3.841 -5.838 -17.238 1.00 92.88 84 ASN A N 1
ATOM 701 C CA . ASN A 1 84 ? -5.088 -6.009 -17.959 1.00 92.88 84 ASN A CA 1
ATOM 702 C C . ASN A 1 84 ? -6.044 -4.815 -17.693 1.00 92.88 84 ASN A C 1
ATOM 704 O O . ASN A 1 84 ? -6.033 -4.230 -16.598 1.00 92.88 84 ASN A O 1
ATOM 708 N N . PRO A 1 85 ? -6.927 -4.470 -18.649 1.00 91.69 85 PRO A N 1
ATOM 709 C CA . PRO A 1 85 ? -7.796 -3.297 -18.529 1.00 91.69 85 PRO A CA 1
ATOM 710 C C . PRO A 1 85 ? -8.719 -3.315 -17.302 1.00 91.69 85 PRO A C 1
ATOM 712 O O . PRO A 1 85 ? -9.062 -2.266 -16.756 1.00 91.69 85 PRO A O 1
ATOM 715 N N . LYS A 1 86 ? -9.123 -4.504 -16.836 1.00 90.75 86 LYS A N 1
ATOM 716 C CA . LYS A 1 86 ? -9.994 -4.664 -15.663 1.00 90.75 86 LYS A CA 1
ATOM 717 C C . LYS A 1 86 ? -9.270 -4.271 -14.375 1.00 90.75 86 LYS A C 1
ATOM 719 O O . LYS A 1 86 ? -9.863 -3.592 -13.538 1.00 90.75 86 LYS A O 1
ATOM 724 N N . THR A 1 87 ? -8.009 -4.670 -14.228 1.00 90.50 87 THR A N 1
ATOM 725 C CA . THR A 1 87 ? -7.141 -4.265 -13.121 1.00 90.50 87 THR A CA 1
ATOM 726 C C . THR A 1 87 ? -6.898 -2.763 -13.185 1.00 90.50 87 THR A C 1
ATOM 728 O O . THR A 1 87 ? -7.218 -2.087 -12.213 1.00 90.50 87 THR A O 1
ATOM 731 N N . LYS A 1 88 ? -6.483 -2.215 -14.341 1.00 90.62 88 LYS A N 1
ATOM 732 C CA . LYS A 1 88 ? -6.302 -0.759 -14.526 1.00 90.62 88 LYS A CA 1
ATOM 733 C C . LYS A 1 88 ? -7.549 0.031 -14.101 1.00 90.62 88 LYS A C 1
ATOM 735 O O . LYS A 1 88 ? -7.452 0.999 -13.356 1.00 90.62 88 LYS A O 1
ATOM 740 N N . LYS A 1 89 ? -8.751 -0.426 -14.477 1.00 88.94 89 LYS A N 1
ATOM 741 C CA . LYS A 1 89 ? -10.014 0.215 -14.068 1.00 88.94 89 LYS A CA 1
ATOM 742 C C . LYS A 1 89 ? -10.225 0.220 -12.549 1.00 88.94 89 LYS A C 1
ATOM 744 O O . LYS A 1 89 ? -10.646 1.237 -12.008 1.00 88.94 89 LYS A O 1
ATOM 749 N N . LYS A 1 90 ? -9.952 -0.893 -11.859 1.00 87.50 90 LYS A N 1
ATOM 750 C CA . LYS A 1 90 ? -10.046 -0.955 -10.388 1.00 87.50 90 LYS A CA 1
ATOM 751 C C 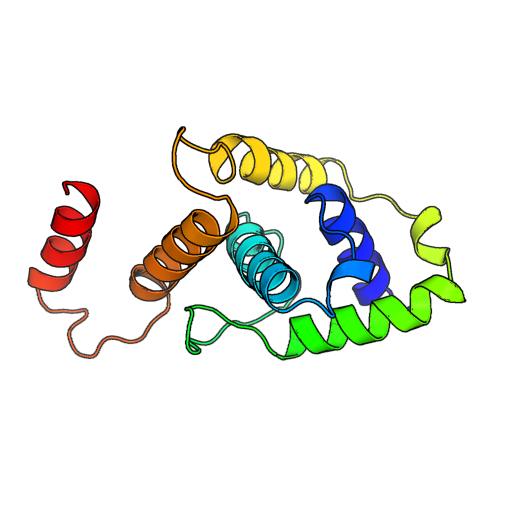. LYS A 1 90 ? -9.056 -0.004 -9.717 1.00 87.50 90 LYS A C 1
ATOM 753 O O . LYS A 1 90 ? -9.421 0.663 -8.754 1.00 87.50 90 LYS A O 1
ATOM 758 N N . LEU A 1 91 ? -7.837 0.058 -10.249 1.00 85.69 91 LEU A N 1
ATOM 759 C CA . LEU A 1 91 ? -6.784 0.939 -9.757 1.00 85.69 91 LEU A CA 1
ATOM 760 C C . LEU A 1 91 ? -7.176 2.407 -9.921 1.00 85.69 91 LEU A C 1
ATOM 762 O O . LEU A 1 91 ? -7.128 3.150 -8.951 1.00 85.69 91 LEU A O 1
ATOM 766 N N . ARG A 1 92 ? -7.690 2.803 -11.087 1.00 83.88 92 ARG A N 1
ATOM 767 C CA . ARG A 1 92 ? -8.165 4.177 -11.313 1.00 83.88 92 ARG A CA 1
ATOM 768 C C . ARG A 1 92 ? -9.273 4.598 -10.361 1.00 83.88 92 ARG A C 1
ATOM 770 O O . ARG A 1 92 ? -9.194 5.684 -9.811 1.00 83.88 92 ARG A O 1
ATOM 777 N N . ILE A 1 93 ? -10.242 3.722 -10.078 1.00 80.81 93 ILE A N 1
ATOM 778 C CA . ILE A 1 93 ? -11.292 4.031 -9.095 1.00 80.81 93 ILE A CA 1
ATOM 779 C C . ILE A 1 93 ? -10.670 4.412 -7.747 1.00 80.81 93 ILE A C 1
ATOM 781 O O . ILE A 1 93 ? -11.083 5.408 -7.165 1.00 80.81 93 ILE A O 1
ATOM 785 N N . LEU A 1 94 ? -9.660 3.677 -7.265 1.00 77.38 94 LEU A N 1
ATOM 786 C CA . LEU A 1 94 ? -8.951 4.015 -6.024 1.00 77.38 94 LEU A CA 1
ATOM 787 C C . LEU A 1 94 ? -8.308 5.403 -6.095 1.00 77.38 94 LEU A C 1
ATOM 789 O O . LEU A 1 94 ? -8.479 6.198 -5.172 1.00 77.38 94 LEU A O 1
ATOM 793 N N . LEU A 1 95 ? -7.578 5.686 -7.174 1.00 77.62 95 LEU A N 1
ATOM 794 C CA . LEU A 1 95 ? -6.906 6.972 -7.370 1.00 77.62 95 LEU A CA 1
ATOM 795 C C . LEU A 1 95 ? -7.931 8.121 -7.383 1.00 77.62 95 LEU A C 1
ATOM 797 O O . LEU A 1 95 ? -7.756 9.113 -6.679 1.00 77.62 95 LEU A O 1
ATOM 801 N N . ASP A 1 96 ? -9.054 7.925 -8.071 1.00 78.38 96 ASP A N 1
ATOM 802 C CA . ASP A 1 96 ? -10.083 8.944 -8.289 1.00 78.38 96 ASP A CA 1
ATOM 803 C C . ASP A 1 96 ? -11.061 9.115 -7.115 1.00 78.38 96 ASP A C 1
ATOM 805 O O . ASP A 1 96 ? -11.779 10.107 -7.061 1.00 78.38 96 ASP A O 1
ATOM 809 N N . THR A 1 97 ? -11.143 8.169 -6.173 1.00 71.38 97 THR A N 1
ATOM 810 C CA . THR A 1 97 ? -12.065 8.278 -5.018 1.00 71.38 97 THR A CA 1
ATOM 811 C C . THR A 1 97 ? -11.353 8.340 -3.678 1.00 71.38 97 THR A C 1
ATOM 813 O O . THR A 1 97 ? -11.710 9.146 -2.821 1.00 71.38 97 THR A O 1
ATOM 816 N N . ILE A 1 98 ? -10.336 7.505 -3.477 1.00 65.12 98 ILE A N 1
ATOM 817 C CA . ILE A 1 98 ? -9.657 7.353 -2.186 1.00 65.12 98 ILE A CA 1
ATOM 818 C C . ILE A 1 98 ? -8.456 8.297 -2.081 1.00 65.12 98 ILE A C 1
ATOM 820 O O . ILE A 1 98 ? -8.110 8.695 -0.970 1.00 65.12 98 ILE A O 1
ATOM 824 N N . LEU A 1 99 ? -7.861 8.719 -3.205 1.00 65.06 99 LEU A N 1
ATOM 825 C CA . LEU A 1 99 ? -6.740 9.667 -3.208 1.00 65.06 99 LEU A CA 1
ATOM 826 C C . LEU A 1 99 ? -7.119 11.116 -3.541 1.00 65.06 99 LEU A C 1
ATOM 828 O O . LEU A 1 99 ? -6.261 11.979 -3.427 1.00 65.06 99 LEU A O 1
ATOM 832 N N . VAL A 1 100 ? -8.389 11.455 -3.805 1.00 67.25 100 VAL A N 1
ATOM 833 C CA . VAL A 1 100 ? -8.808 12.861 -4.039 1.00 67.25 100 VAL A CA 1
ATOM 834 C C . VAL A 1 100 ? -8.668 13.702 -2.777 1.00 67.25 100 VAL A C 1
ATOM 836 O O . VAL A 1 100 ? -9.434 13.516 -1.835 1.00 67.25 100 VAL A O 1
ATOM 839 N N . ILE A 1 101 ? -7.628 14.532 -2.720 1.00 60.56 101 ILE A N 1
ATOM 840 C CA . ILE A 1 101 ? -7.182 15.254 -1.524 1.00 60.56 101 ILE A CA 1
ATOM 841 C C . ILE A 1 101 ? -8.178 16.382 -1.206 1.00 60.56 101 ILE A C 1
ATOM 843 O O . ILE A 1 101 ? -8.326 17.291 -2.023 1.00 60.56 101 ILE A O 1
ATOM 847 N N . PRO A 1 102 ? -8.860 16.366 -0.043 1.00 65.94 102 PRO A N 1
ATOM 848 C CA . PRO A 1 102 ? -9.522 17.565 0.448 1.00 65.94 102 PRO A CA 1
ATOM 849 C C . PRO A 1 102 ? -8.451 18.632 0.720 1.00 65.94 102 PRO A C 1
ATOM 851 O O . PRO A 1 102 ? -7.392 18.293 1.255 1.00 65.94 102 PRO A O 1
ATOM 854 N N . PRO A 1 103 ? -8.688 19.905 0.373 1.00 66.69 103 PRO A N 1
ATOM 855 C CA . PRO A 1 103 ? -7.698 20.953 0.585 1.00 66.69 103 PRO A CA 1
ATOM 856 C C . PRO A 1 103 ? -7.293 21.034 2.066 1.00 66.69 103 PRO A C 1
ATOM 858 O O . PRO A 1 103 ? -8.154 21.034 2.943 1.00 66.69 103 PRO A O 1
ATOM 861 N N . GLY A 1 104 ? -5.985 21.119 2.334 1.00 75.06 104 GLY A N 1
ATOM 862 C CA . GLY A 1 104 ? -5.436 21.343 3.678 1.00 75.06 104 GLY A CA 1
ATOM 863 C C . GLY A 1 104 ? -4.883 20.118 4.417 1.00 75.06 104 GLY A C 1
ATOM 864 O O . GLY A 1 104 ? -4.425 20.287 5.541 1.00 75.06 104 GLY A O 1
ATOM 865 N N . ILE A 1 105 ? -4.891 18.918 3.820 1.00 80.69 105 ILE A N 1
ATOM 866 C CA . ILE A 1 105 ? -4.244 17.721 4.393 1.00 80.69 105 ILE A CA 1
ATOM 867 C C . ILE A 1 105 ? -3.218 17.167 3.406 1.00 80.69 105 ILE A C 1
ATOM 869 O O . ILE A 1 105 ? -3.534 16.933 2.238 1.00 80.69 105 ILE A O 1
ATOM 873 N N . GLU A 1 106 ? -2.004 16.907 3.887 1.00 85.50 106 GLU A N 1
ATOM 874 C CA . GLU A 1 106 ? -0.948 16.299 3.082 1.00 85.50 106 GLU A CA 1
ATOM 875 C C . GLU A 1 106 ? -1.280 14.838 2.730 1.00 85.50 106 GLU A C 1
ATOM 877 O O . GLU A 1 106 ? -1.869 14.093 3.521 1.00 85.50 106 GLU A O 1
ATOM 882 N N . GLU A 1 107 ? -0.855 14.383 1.545 1.00 82.94 107 GLU A N 1
ATOM 883 C CA . GLU A 1 107 ? -1.181 13.041 1.029 1.00 82.94 107 GLU A CA 1
ATOM 884 C C . GLU A 1 107 ? -0.853 11.929 2.044 1.00 82.94 107 GLU A C 1
ATOM 886 O O . GLU A 1 107 ? -1.655 11.023 2.286 1.00 82.94 107 GLU A O 1
ATOM 891 N N . HIS A 1 108 ? 0.324 12.010 2.665 1.00 86.06 108 HIS A N 1
ATOM 892 C CA . HIS A 1 108 ? 0.829 10.985 3.573 1.00 86.06 108 HIS A CA 1
ATOM 893 C C . HIS A 1 108 ? 0.018 10.859 4.872 1.00 86.06 108 HIS A C 1
ATOM 895 O O . HIS A 1 108 ? -0.181 9.738 5.347 1.00 86.06 108 HIS A O 1
ATOM 901 N N . GLU A 1 109 ? -0.463 11.973 5.428 1.00 88.06 109 GLU A N 1
ATOM 902 C CA . GLU A 1 109 ? -1.263 11.996 6.658 1.00 88.06 109 GLU A CA 1
ATOM 903 C C . GLU A 1 109 ? -2.636 11.386 6.402 1.00 88.06 109 GLU A C 1
ATOM 905 O O . GLU A 1 109 ? -3.113 10.541 7.160 1.00 88.06 109 GLU A O 1
ATOM 910 N N . ARG A 1 110 ? -3.251 11.737 5.270 1.00 85.69 110 ARG A N 1
ATOM 911 C CA . ARG A 1 110 ? -4.539 11.171 4.878 1.00 85.69 110 ARG A CA 1
ATOM 912 C C . ARG A 1 110 ? -4.447 9.676 4.601 1.00 85.69 110 ARG A C 1
ATOM 914 O O . ARG A 1 110 ? -5.310 8.913 5.035 1.00 85.69 110 ARG A O 1
ATOM 921 N N . LEU A 1 111 ? -3.424 9.254 3.864 1.00 90.12 111 LEU A N 1
ATOM 922 C CA . LEU A 1 111 ? -3.179 7.844 3.583 1.00 90.12 111 LEU A CA 1
ATOM 923 C C . LEU A 1 111 ? -3.019 7.043 4.874 1.00 90.12 111 LEU A C 1
ATOM 925 O O . LEU A 1 111 ? -3.581 5.955 5.006 1.00 90.12 111 LEU A O 1
ATOM 929 N N . GLU A 1 112 ? -2.272 7.585 5.835 1.00 92.25 112 GLU A N 1
ATOM 930 C CA . GLU A 1 112 ? -2.140 6.989 7.156 1.00 92.25 112 GLU A CA 1
ATOM 931 C C . GLU A 1 112 ? -3.477 6.924 7.886 1.00 92.25 112 GLU A C 1
ATOM 933 O O . GLU A 1 112 ? -3.816 5.852 8.387 1.00 92.25 112 GLU A O 1
ATOM 938 N N . LEU A 1 113 ? -4.241 8.016 7.912 1.00 90.06 113 LEU A N 1
ATOM 939 C CA . LEU A 1 113 ? -5.535 8.082 8.580 1.00 90.06 113 LEU A CA 1
ATOM 940 C C . LEU A 1 113 ? -6.509 7.049 8.005 1.00 90.06 113 LEU A C 1
ATOM 942 O O . LEU A 1 113 ? -7.029 6.216 8.744 1.00 90.06 113 LEU A O 1
ATOM 946 N N . LEU A 1 114 ? -6.713 7.052 6.686 1.00 89.31 114 LEU A N 1
ATOM 947 C CA . LEU A 1 114 ? -7.640 6.147 6.005 1.00 89.31 114 LEU A CA 1
ATOM 948 C C . LEU A 1 114 ? -7.256 4.684 6.214 1.00 89.31 114 LEU A C 1
ATOM 950 O O . LEU A 1 114 ? -8.092 3.862 6.595 1.00 89.31 114 LEU A O 1
ATOM 954 N N . ALA A 1 115 ? -5.983 4.358 5.995 1.00 93.06 115 ALA A N 1
ATOM 955 C CA . ALA A 1 115 ? -5.497 2.999 6.164 1.00 93.06 115 ALA A CA 1
ATOM 956 C C . ALA A 1 115 ? -5.606 2.544 7.627 1.00 93.06 115 ALA A C 1
ATOM 958 O O . ALA A 1 115 ? -5.994 1.407 7.889 1.00 93.06 115 ALA A O 1
ATOM 959 N N . SER A 1 116 ? -5.310 3.428 8.582 1.00 93.25 116 SER A N 1
ATOM 960 C CA . SER A 1 116 ? -5.396 3.131 10.013 1.00 93.25 116 SER A CA 1
ATOM 961 C C . SER A 1 116 ? -6.836 2.937 10.471 1.00 93.25 116 SER A C 1
ATOM 963 O O . SER A 1 116 ? -7.125 1.935 11.121 1.00 93.25 116 SER A O 1
ATOM 965 N N . LEU A 1 117 ? -7.756 3.827 10.087 1.00 90.12 117 LEU A N 1
ATOM 966 C CA . LEU A 1 117 ? -9.178 3.704 10.411 1.00 90.12 117 LEU A CA 1
ATOM 967 C C . LEU A 1 117 ? -9.768 2.418 9.835 1.00 90.12 117 LEU A C 1
ATOM 969 O O . LEU A 1 117 ? -10.415 1.660 10.561 1.00 90.12 117 LEU A O 1
ATOM 973 N N . HIS A 1 118 ? -9.504 2.136 8.556 1.00 91.25 118 HIS A N 1
ATOM 974 C CA . HIS A 1 118 ? -9.975 0.905 7.933 1.00 91.25 118 HIS A CA 1
ATOM 975 C C . HIS A 1 118 ? -9.400 -0.327 8.646 1.00 91.25 118 HIS A C 1
ATOM 977 O O . HIS A 1 118 ? -10.147 -1.244 8.998 1.00 91.25 118 HIS A O 1
ATOM 983 N N . TYR A 1 119 ? -8.091 -0.342 8.921 1.00 93.44 119 TYR A N 1
ATOM 984 C CA . TYR A 1 119 ? -7.451 -1.459 9.609 1.00 93.44 119 TYR A CA 1
ATOM 985 C C . TYR A 1 119 ? -8.042 -1.684 11.002 1.00 93.44 119 TYR A C 1
ATOM 987 O O . TYR A 1 119 ? -8.406 -2.812 11.326 1.00 93.44 119 TYR A O 1
ATOM 995 N N . LEU A 1 120 ? -8.183 -0.634 11.814 1.00 89.81 120 LEU A N 1
ATOM 996 C CA . LEU A 1 120 ? -8.726 -0.737 13.171 1.00 89.81 120 LEU A CA 1
ATOM 997 C C . LEU A 1 120 ? -10.178 -1.218 13.181 1.00 89.81 120 LEU A C 1
ATOM 999 O O . LEU A 1 120 ? -10.546 -2.052 14.006 1.00 89.81 120 LEU A O 1
ATOM 1003 N N . LYS A 1 121 ? -10.999 -0.724 12.251 1.00 86.50 121 LYS A N 1
ATOM 1004 C CA . LYS A 1 121 ? -12.416 -1.085 12.167 1.00 86.50 121 LYS A CA 1
ATOM 1005 C C . LYS A 1 121 ? -12.618 -2.525 11.697 1.00 86.50 121 LYS A C 1
ATOM 1007 O O . LYS A 1 121 ? -13.446 -3.254 12.247 1.00 86.50 121 LYS A O 1
ATOM 1012 N N . HIS A 1 122 ? -11.876 -2.940 10.673 1.00 87.88 122 HIS A N 1
ATOM 1013 C CA . HIS A 1 122 ? -12.172 -4.175 9.948 1.00 87.88 122 HIS A CA 1
ATOM 1014 C C . HIS A 1 122 ? -11.234 -5.333 10.288 1.00 87.88 122 HIS A C 1
ATOM 1016 O O . HIS A 1 122 ? -11.703 -6.467 10.384 1.00 87.88 122 HIS A O 1
ATOM 1022 N N . ILE A 1 123 ? -9.948 -5.067 10.522 1.00 88.69 123 ILE A N 1
ATOM 1023 C CA . ILE A 1 123 ? -8.912 -6.107 10.623 1.00 88.69 123 ILE A CA 1
ATOM 1024 C C . ILE A 1 123 ? -8.444 -6.310 12.060 1.00 88.69 123 ILE A C 1
ATOM 1026 O O . ILE A 1 123 ? -8.316 -7.450 12.502 1.00 88.69 123 ILE A O 1
ATOM 1030 N N . ALA A 1 124 ? -8.192 -5.227 12.794 1.00 85.31 124 ALA A N 1
ATOM 1031 C CA . ALA A 1 124 ? -7.658 -5.318 14.141 1.00 85.31 124 ALA A CA 1
ATOM 1032 C C . ALA A 1 124 ? -8.584 -6.147 15.038 1.00 85.31 124 ALA A C 1
ATOM 1034 O O . ALA A 1 124 ? -9.814 -5.992 15.048 1.00 85.31 124 ALA A O 1
ATOM 1035 N N . TYR A 1 125 ? -7.969 -7.039 15.809 1.00 78.75 125 TYR A N 1
ATOM 1036 C CA . TYR A 1 125 ? -8.667 -7.690 16.897 1.00 78.75 125 TYR A CA 1
ATOM 1037 C C . TYR A 1 125 ? -8.886 -6.672 18.012 1.00 78.75 125 TYR A C 1
ATOM 1039 O O . TYR A 1 125 ? -7.941 -6.070 18.519 1.00 78.75 125 TYR A O 1
ATOM 1047 N N . TRP A 1 126 ? -10.141 -6.514 18.416 1.00 69.06 126 TRP A N 1
ATOM 1048 C CA . TRP A 1 126 ? -10.510 -5.766 19.605 1.00 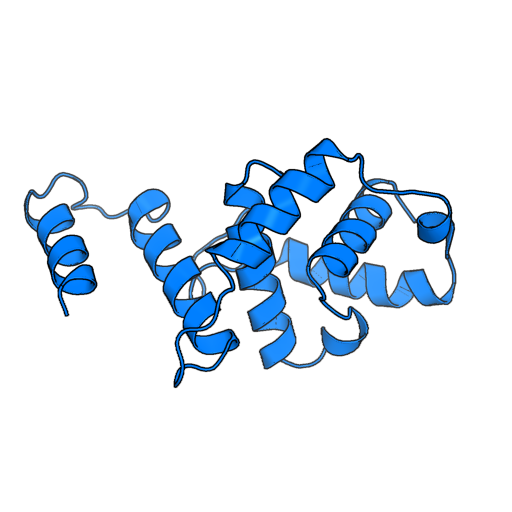69.06 126 TRP A CA 1
ATOM 1049 C C . TRP A 1 126 ? -11.322 -6.705 20.490 1.00 69.06 126 TRP A C 1
ATOM 1051 O O . TRP A 1 126 ? -12.397 -7.151 20.101 1.00 69.06 126 TRP A O 1
ATOM 1061 N N . ALA A 1 127 ? -10.836 -6.988 21.700 1.00 69.75 127 ALA A N 1
ATOM 1062 C CA . ALA A 1 127 ? -11.536 -7.849 22.659 1.00 69.75 127 ALA A CA 1
ATOM 1063 C C . ALA A 1 127 ? -12.979 -7.387 22.976 1.00 69.75 127 ALA A C 1
ATOM 1065 O O . ALA A 1 127 ? -13.821 -8.183 23.369 1.00 69.75 127 ALA A O 1
ATOM 1066 N N . GLY A 1 128 ? -13.279 -6.102 22.763 1.00 65.19 128 GLY A N 1
ATOM 1067 C CA . GLY A 1 128 ? -14.584 -5.475 22.932 1.00 65.19 128 GLY A CA 1
ATOM 1068 C C . GLY A 1 128 ? -15.357 -5.264 21.629 1.00 65.19 128 GLY A C 1
ATOM 1069 O O . GLY A 1 128 ? -16.242 -4.421 21.617 1.00 65.19 128 GLY A O 1
ATOM 1070 N N . LYS A 1 129 ? -15.063 -5.980 20.532 1.00 63.78 129 LYS A N 1
ATOM 1071 C CA . LYS A 1 129 ? -15.779 -5.819 19.243 1.00 63.78 129 LYS A CA 1
ATOM 1072 C C . LYS A 1 129 ? -17.290 -6.092 19.350 1.00 63.78 129 LYS A C 1
ATOM 1074 O O . LYS A 1 129 ? -18.060 -5.578 18.550 1.00 63.78 129 LYS A O 1
ATOM 1079 N N . GLY A 1 130 ? -17.711 -6.868 20.356 1.00 63.31 130 GLY A N 1
ATOM 1080 C CA . GLY A 1 130 ? -19.120 -7.085 20.713 1.00 63.31 130 GLY A CA 1
ATOM 1081 C C . GLY A 1 130 ? -19.730 -6.011 21.626 1.00 63.31 130 GLY A C 1
ATOM 1082 O O . GLY A 1 130 ? -20.907 -6.098 21.959 1.00 63.31 130 GLY A O 1
ATOM 1083 N N . ASN A 1 131 ? -18.956 -5.011 22.059 1.00 72.88 131 ASN A N 1
ATOM 1084 C CA . ASN A 1 131 ? -19.457 -3.896 22.854 1.00 72.88 131 ASN A CA 1
ATOM 1085 C C . ASN A 1 131 ? -20.251 -2.944 21.939 1.00 72.88 131 ASN A C 1
ATOM 1087 O O . ASN A 1 131 ? -19.682 -2.456 20.960 1.00 72.88 131 ASN A O 1
ATOM 1091 N N . PRO A 1 132 ? -21.517 -2.614 22.255 1.00 65.81 132 PRO A N 1
ATOM 1092 C CA . PRO A 1 132 ? -22.328 -1.678 21.470 1.00 65.81 132 PRO A CA 1
ATOM 1093 C C . PRO A 1 132 ? -21.641 -0.328 21.213 1.00 65.81 132 PRO A C 1
ATOM 1095 O O . PRO A 1 132 ? -21.8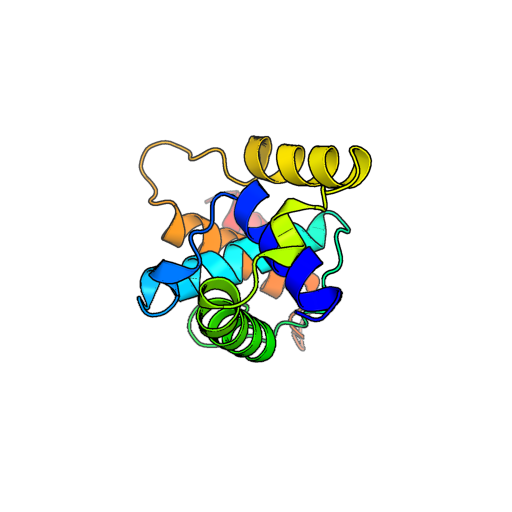08 0.265 20.149 1.00 65.81 132 PRO A O 1
ATOM 1098 N N . LYS A 1 133 ? -20.782 0.113 22.144 1.00 71.62 133 LYS A N 1
ATOM 1099 C CA . LYS A 1 133 ? -20.011 1.359 22.035 1.00 71.62 133 LYS A CA 1
ATOM 1100 C C . LYS A 1 133 ? -18.919 1.325 20.964 1.00 71.62 133 LYS A C 1
ATOM 1102 O O . LYS A 1 133 ? -18.408 2.377 20.601 1.00 71.62 133 LYS A O 1
ATOM 1107 N N . PHE A 1 134 ? -18.543 0.153 20.443 1.00 71.88 134 PHE A N 1
ATOM 1108 C CA . PHE A 1 134 ? -17.531 0.043 19.387 1.00 71.88 134 PHE A CA 1
ATOM 1109 C C . PHE A 1 134 ? -17.955 0.824 18.140 1.00 71.88 134 PHE A C 1
ATOM 1111 O O . PHE A 1 134 ? -17.196 1.645 17.631 1.00 71.88 134 PHE A O 1
ATOM 1118 N N . ASN A 1 135 ? -19.195 0.624 17.687 1.00 73.62 135 ASN A N 1
ATOM 1119 C CA . ASN A 1 135 ? -19.718 1.355 16.536 1.00 73.62 135 ASN A CA 1
ATOM 1120 C C . ASN A 1 135 ? -19.894 2.847 16.849 1.00 73.62 135 ASN A C 1
ATOM 1122 O O . ASN A 1 135 ? -19.626 3.670 15.979 1.00 73.62 135 ASN A O 1
ATOM 1126 N N . GLU A 1 136 ? -20.265 3.204 18.084 1.00 78.12 136 GLU A N 1
ATOM 1127 C CA . GLU A 1 136 ? -20.376 4.608 18.508 1.00 78.12 136 GLU A CA 1
ATOM 1128 C C . GLU A 1 136 ? -19.038 5.353 18.436 1.00 78.12 136 GLU A C 1
ATOM 1130 O O . GLU A 1 136 ? -19.017 6.509 18.029 1.00 78.12 136 GLU A O 1
ATOM 1135 N N . VAL A 1 137 ? -17.916 4.711 18.790 1.00 76.44 137 VAL A N 1
ATOM 1136 C CA . VAL A 1 137 ? -16.582 5.332 18.697 1.00 76.44 137 VAL A CA 1
ATOM 1137 C C . VAL A 1 137 ? -16.257 5.698 17.250 1.00 76.44 137 VAL A C 1
ATOM 1139 O O . VAL A 1 137 ? -15.850 6.825 16.986 1.00 76.44 137 VAL A O 1
ATOM 1142 N N . PHE A 1 138 ? -16.471 4.780 16.304 1.00 72.31 138 PHE A N 1
ATOM 1143 C CA . PHE A 1 138 ? -16.2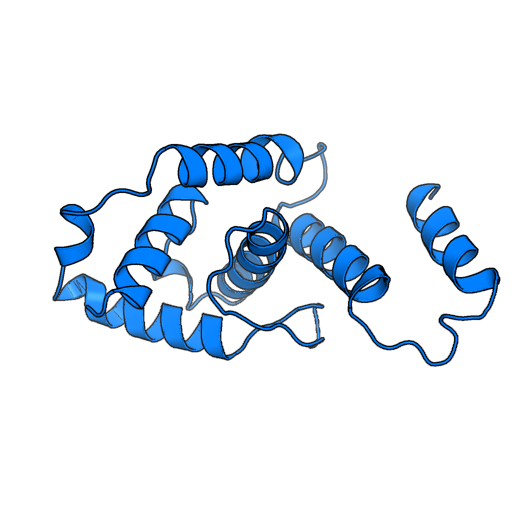08 5.066 14.892 1.00 72.31 138 PHE A CA 1
ATOM 1144 C C . PHE A 1 138 ? -17.204 6.061 14.291 1.00 72.31 138 PHE A C 1
ATOM 1146 O O . PHE A 1 138 ? -16.796 6.848 13.447 1.00 72.31 138 PHE A O 1
ATOM 1153 N N . GLN A 1 139 ? -18.471 6.057 14.719 1.00 73.94 139 GLN A N 1
ATOM 1154 C CA . GLN A 1 139 ? -19.441 7.070 14.283 1.00 73.94 139 GLN A CA 1
ATOM 1155 C C . GLN A 1 139 ? -19.038 8.466 14.758 1.00 73.94 139 GLN A C 1
ATOM 1157 O O . GLN A 1 139 ? -18.948 9.381 13.949 1.00 73.94 139 GLN A O 1
ATOM 1162 N N . LYS A 1 140 ? -18.658 8.611 16.032 1.00 76.88 140 LYS A N 1
ATOM 1163 C CA . LYS A 1 140 ? -18.179 9.892 16.568 1.00 76.88 140 LYS A CA 1
ATOM 1164 C C . LYS A 1 140 ? -16.914 10.402 15.881 1.00 76.88 140 LYS A C 1
ATOM 1166 O O . LYS A 1 140 ? -16.774 11.604 15.742 1.00 76.88 140 LYS A O 1
ATOM 1171 N N . LEU A 1 141 ? -16.020 9.506 15.451 1.00 67.75 141 LEU A N 1
ATOM 1172 C CA . LEU A 1 141 ? -14.822 9.861 14.677 1.00 67.75 141 LEU A CA 1
ATOM 1173 C C . LEU A 1 141 ? -15.129 10.302 13.237 1.00 67.75 141 LEU A C 1
ATOM 1175 O O . LEU A 1 141 ? -14.293 10.949 12.619 1.00 67.75 141 LEU A O 1
ATOM 1179 N N . ILE A 1 142 ? -16.272 9.895 12.677 1.00 63.22 142 ILE A N 1
ATOM 1180 C CA . ILE A 1 142 ? -16.724 10.319 11.343 1.00 63.22 142 ILE A CA 1
ATOM 1181 C C . ILE A 1 142 ? -17.481 11.655 11.426 1.00 63.22 142 ILE A C 1
ATOM 1183 O O . ILE A 1 142 ? -17.463 12.424 10.470 1.00 63.22 142 ILE A O 1
ATOM 1187 N N . GLU A 1 143 ? -18.154 11.918 12.548 1.00 59.81 143 GLU A N 1
ATOM 1188 C CA . GLU A 1 143 ? -18.942 13.135 12.792 1.00 59.81 143 GLU A CA 1
ATOM 1189 C C . GLU A 1 143 ? -18.112 14.336 13.288 1.00 59.81 143 GLU A C 1
ATOM 1191 O O . GLU A 1 143 ? -18.610 15.463 13.256 1.00 59.81 143 GLU A O 1
ATOM 1196 N N . SER A 1 144 ? -16.884 14.104 13.764 1.00 46.47 144 SER A N 1
ATOM 1197 C CA . SER A 1 144 ? -15.937 15.117 14.266 1.00 46.47 144 SER A CA 1
ATOM 1198 C C . SER A 1 144 ? -15.022 15.667 13.181 1.00 46.47 144 SER A C 1
ATOM 1200 O O . SER A 1 144 ? -14.812 16.899 13.168 1.00 46.47 144 SER A O 1
#

Secondary structure (DSSP, 8-state):
--HHHHHHHHHHHHTT--GGGGGSHHHHHHHHHHHHHHHTTT---S---EE-SSSEE-HHHHHHHHHHHHHTTT--GGGG----HHHHHHHHHHHHHHS-PPTTS-HHHHHHHHHHHHIIIIIS--TTTTSTHHHHHHHHHHH-

Radius of gyration: 16.62 Å; chains: 1; bounding box: 42×34×45 Å

Organism: NCBI:txid412755

pLDDT: mean 86.65, std 10.14, range [46.47, 97.62]

Sequence (144 aa):
MNKNQIVLKLVLDEIGFDIVEIGVFLKRKILQKKTYLLQLTGVDLGYRYNWYIYGPYCPALANDVFALREEIEHDKEFEEYELNPKTKKKLRILLDTILVIPPGIEEHERLELLASLHYLKHIAYWAGKGNPKFNEVFQKLIES